Protein AF-A0A355T0L8-F1 (afdb_monomer)

Structure (mmCIF, N/CA/C/O backbone):
data_AF-A0A355T0L8-F1
#
_entry.id   AF-A0A355T0L8-F1
#
loop_
_atom_site.group_PDB
_atom_site.id
_atom_site.type_symbol
_atom_site.label_atom_id
_atom_site.label_alt_id
_atom_site.label_comp_id
_atom_site.label_asym_id
_atom_site.label_entity_id
_atom_site.label_seq_id
_atom_site.pdbx_PDB_ins_code
_atom_site.Cartn_x
_atom_site.Cartn_y
_atom_site.Cartn_z
_atom_site.occupancy
_atom_site.B_iso_or_equiv
_atom_site.auth_seq_id
_atom_site.auth_comp_id
_atom_site.auth_asym_id
_atom_site.auth_atom_id
_atom_site.pdbx_PDB_model_num
ATOM 1 N N . GLY A 1 1 ? -4.142 3.504 3.935 1.00 73.75 1 GLY A N 1
ATOM 2 C CA . GLY A 1 1 ? -5.070 2.540 3.308 1.00 73.75 1 GLY A CA 1
ATOM 3 C C . GLY A 1 1 ? -6.470 3.113 3.296 1.00 73.75 1 GLY A C 1
ATOM 4 O O . GLY A 1 1 ? -6.788 3.894 4.185 1.00 73.75 1 GLY A O 1
ATOM 5 N N . ASN A 1 2 ? -7.277 2.774 2.292 1.00 80.25 2 ASN A N 1
ATOM 6 C CA . ASN A 1 2 ? -8.676 3.196 2.220 1.00 80.25 2 ASN A CA 1
ATOM 7 C C . ASN A 1 2 ? -9.579 2.045 2.686 1.00 80.25 2 ASN A C 1
ATOM 9 O O . ASN A 1 2 ? -9.700 1.039 1.984 1.00 80.25 2 ASN A O 1
ATOM 13 N N . PHE A 1 3 ? -10.173 2.190 3.869 1.00 85.19 3 PHE A N 1
ATOM 14 C CA . PHE A 1 3 ? -11.067 1.200 4.465 1.00 85.19 3 PHE A CA 1
ATOM 15 C C . PHE A 1 3 ? -12.427 1.831 4.741 1.00 85.19 3 PHE A C 1
ATOM 17 O O . PHE A 1 3 ? -12.511 2.994 5.142 1.00 85.19 3 PHE A O 1
ATOM 24 N N . SER A 1 4 ? -13.482 1.053 4.554 1.00 84.69 4 SER A N 1
ATOM 25 C CA . SER A 1 4 ? -14.857 1.439 4.842 1.00 84.69 4 SER A CA 1
ATOM 26 C C . SER A 1 4 ? -15.544 0.348 5.659 1.00 84.69 4 SER A C 1
ATOM 28 O O . SER A 1 4 ? -15.038 -0.763 5.814 1.00 84.69 4 SER A O 1
ATOM 30 N N . THR A 1 5 ? -16.689 0.672 6.247 1.00 85.06 5 THR A N 1
ATOM 31 C CA . THR A 1 5 ? -17.539 -0.318 6.906 1.00 85.06 5 THR A CA 1
ATOM 32 C C . THR A 1 5 ? -18.563 -0.858 5.917 1.00 85.06 5 THR A C 1
ATOM 34 O O . THR A 1 5 ? -19.171 -0.112 5.148 1.00 85.06 5 THR A O 1
ATOM 37 N N . SER A 1 6 ? -18.765 -2.172 5.928 1.00 84.81 6 SER A N 1
ATOM 38 C CA . SER A 1 6 ? -19.839 -2.812 5.175 1.00 84.81 6 SER A CA 1
ATOM 39 C C . SER A 1 6 ? -21.202 -2.550 5.831 1.00 84.81 6 SER A C 1
ATOM 41 O O . SER A 1 6 ? -21.293 -2.098 6.974 1.00 84.81 6 SER A O 1
ATOM 43 N N . ALA A 1 7 ? -22.289 -2.920 5.146 1.00 79.81 7 ALA A N 1
ATOM 44 C CA . ALA A 1 7 ? -23.646 -2.850 5.699 1.00 79.81 7 ALA A CA 1
ATOM 45 C C . ALA A 1 7 ? -23.842 -3.696 6.977 1.00 79.81 7 ALA A C 1
ATOM 47 O O . ALA A 1 7 ? -24.777 -3.452 7.735 1.00 79.81 7 ALA A O 1
ATOM 48 N N . THR A 1 8 ? -22.969 -4.679 7.226 1.00 79.81 8 THR A N 1
ATOM 49 C CA . THR A 1 8 ? -22.974 -5.507 8.444 1.00 79.81 8 THR A CA 1
ATOM 50 C C . THR A 1 8 ? -22.041 -4.973 9.536 1.00 79.81 8 THR A C 1
ATOM 52 O O . THR A 1 8 ? -21.918 -5.598 10.586 1.00 79.81 8 THR A O 1
ATOM 55 N N . GLY A 1 9 ? -21.390 -3.827 9.308 1.00 82.31 9 GLY A N 1
ATOM 56 C CA . GLY A 1 9 ? -20.430 -3.220 10.231 1.00 82.31 9 GLY A CA 1
ATOM 57 C C . GLY A 1 9 ? -19.023 -3.816 10.155 1.00 82.31 9 GLY A C 1
ATOM 58 O O . GLY A 1 9 ? -18.164 -3.432 10.938 1.00 82.31 9 GLY A O 1
ATOM 59 N N . GLN A 1 10 ? -18.743 -4.739 9.232 1.00 86.75 10 GLN A N 1
ATOM 60 C CA . GLN A 1 10 ? -17.397 -5.303 9.081 1.00 86.75 10 GLN A CA 1
ATOM 61 C C . GLN A 1 10 ? -16.463 -4.329 8.367 1.00 86.75 10 GLN A C 1
ATOM 63 O O . GLN A 1 10 ? -16.874 -3.640 7.434 1.00 86.75 10 GLN A O 1
ATOM 68 N N . LEU A 1 11 ? -15.198 -4.298 8.782 1.00 86.31 11 LEU A N 1
ATOM 69 C CA . LEU A 1 11 ? -14.167 -3.522 8.108 1.00 86.31 11 LEU A CA 1
ATOM 70 C C . LEU A 1 11 ? -13.836 -4.169 6.758 1.00 86.31 11 LEU A C 1
ATOM 72 O O . LEU A 1 11 ? -13.384 -5.317 6.697 1.00 86.31 11 LEU A O 1
ATOM 76 N N . VAL A 1 12 ? -14.065 -3.421 5.685 1.00 88.88 12 VAL A N 1
ATOM 77 C CA . VAL A 1 12 ? -13.795 -3.833 4.310 1.00 88.88 12 VAL A CA 1
ATOM 78 C C . VAL A 1 12 ? -12.857 -2.847 3.619 1.00 88.88 12 VAL A C 1
ATOM 80 O O . VAL A 1 12 ? -12.746 -1.679 4.000 1.00 88.88 12 VAL A O 1
ATOM 83 N N . THR A 1 13 ? -12.141 -3.318 2.604 1.00 86.38 13 THR A N 1
ATOM 84 C CA . THR A 1 13 ? -11.411 -2.449 1.676 1.00 86.38 13 THR A CA 1
ATOM 85 C C . THR A 1 13 ? -12.389 -1.704 0.762 1.00 86.38 13 THR A C 1
ATOM 87 O O . THR A 1 13 ? -13.580 -2.018 0.716 1.00 86.38 13 THR A O 1
ATOM 90 N N . ALA A 1 14 ? -11.886 -0.730 -0.001 1.00 82.25 14 ALA A N 1
ATOM 91 C CA . ALA A 1 14 ? -12.673 -0.028 -1.020 1.00 82.25 14 ALA A CA 1
ATOM 92 C C . ALA A 1 14 ? -13.374 -0.979 -2.015 1.00 82.25 14 ALA A C 1
ATOM 94 O O . ALA A 1 14 ? -14.476 -0.680 -2.469 1.00 82.25 14 ALA A O 1
ATOM 95 N N . ASP A 1 15 ? -12.768 -2.137 -2.282 1.00 81.00 15 ASP A N 1
ATOM 96 C CA . ASP A 1 15 ? -13.272 -3.157 -3.211 1.00 81.00 15 ASP A CA 1
ATOM 97 C C . ASP A 1 15 ? -14.208 -4.181 -2.541 1.00 81.00 15 ASP A C 1
ATOM 99 O O . ASP A 1 15 ? -14.698 -5.105 -3.186 1.00 81.00 15 ASP A O 1
ATOM 103 N N . GLY A 1 16 ? -14.479 -4.024 -1.240 1.00 82.31 16 GLY A N 1
ATOM 104 C CA . GLY A 1 16 ? -15.401 -4.875 -0.487 1.00 82.31 16 GLY A CA 1
ATOM 105 C C . GLY A 1 16 ? -14.774 -6.131 0.123 1.00 82.31 16 GLY A C 1
ATOM 106 O O . GLY A 1 16 ? -15.504 -6.962 0.663 1.00 82.31 16 GLY A O 1
ATOM 107 N N . TYR A 1 17 ? -13.446 -6.279 0.088 1.00 84.88 17 TYR A N 1
ATOM 108 C CA . TYR A 1 17 ? -12.767 -7.401 0.739 1.00 84.88 17 TYR A CA 1
ATOM 109 C C . TYR A 1 17 ? -12.706 -7.201 2.251 1.00 84.88 17 TYR A C 1
ATOM 111 O O . TYR A 1 17 ? -12.300 -6.143 2.728 1.00 84.88 17 TYR A O 1
ATOM 119 N N . THR A 1 18 ? -13.077 -8.224 3.019 1.00 87.31 18 THR A N 1
ATOM 120 C CA . THR A 1 18 ? -13.007 -8.184 4.484 1.00 87.31 18 THR A CA 1
ATOM 121 C C . THR A 1 18 ? -11.560 -8.152 4.963 1.00 87.31 18 THR A C 1
ATOM 123 O O . THR A 1 18 ? -10.745 -8.991 4.579 1.00 87.31 18 THR A O 1
ATOM 126 N N . VAL A 1 19 ? -11.255 -7.214 5.858 1.00 86.38 19 VAL A N 1
ATOM 127 C CA . VAL A 1 19 ? -9.942 -7.121 6.501 1.00 86.38 19 VAL A CA 1
ATOM 128 C C . VAL A 1 19 ? -9.820 -8.211 7.566 1.00 86.38 19 VAL A C 1
ATOM 130 O O . VAL A 1 19 ? -10.642 -8.282 8.480 1.00 86.38 19 VAL A O 1
ATOM 133 N N . GLN A 1 20 ? -8.788 -9.050 7.477 1.00 84.94 20 GLN A N 1
ATOM 134 C CA . GLN A 1 20 ? -8.461 -10.028 8.520 1.00 84.94 20 GLN A CA 1
ATOM 135 C C . GLN A 1 20 ? -7.862 -9.315 9.747 1.00 84.94 20 GLN A C 1
ATOM 137 O O . GLN A 1 20 ? -7.100 -8.365 9.569 1.00 84.94 20 GLN A O 1
ATOM 142 N N . PRO A 1 21 ? -8.209 -9.715 10.987 1.00 79.19 21 PRO A N 1
ATOM 143 C CA . PRO A 1 21 ? -8.930 -10.934 11.396 1.00 79.19 21 PRO A CA 1
ATOM 144 C C . PRO A 1 21 ? -10.475 -10.860 11.366 1.00 79.19 21 PRO A C 1
ATOM 146 O O . PRO A 1 21 ? -11.136 -11.780 11.839 1.00 79.19 21 PRO A O 1
ATOM 149 N N . GLY A 1 22 ? -11.075 -9.807 10.804 1.00 80.44 22 GLY A N 1
ATOM 150 C CA . GLY A 1 22 ? -12.533 -9.636 10.736 1.00 80.44 22 GLY A CA 1
ATOM 151 C C . GLY A 1 22 ? -13.065 -8.702 11.821 1.00 80.44 22 GLY A C 1
ATOM 152 O O . GLY A 1 22 ? -13.851 -9.100 12.680 1.00 80.44 22 GLY A O 1
ATOM 153 N N . ILE A 1 23 ? -12.634 -7.441 11.789 1.00 84.31 23 ILE A N 1
ATOM 154 C CA . ILE A 1 23 ? -13.040 -6.427 12.771 1.00 84.31 23 ILE A CA 1
ATOM 155 C C . ILE A 1 23 ? -14.463 -5.953 12.459 1.00 84.31 23 ILE A C 1
ATOM 157 O O . ILE A 1 23 ? -14.749 -5.539 11.336 1.00 84.31 23 ILE A O 1
ATOM 161 N N . THR A 1 24 ? -15.351 -5.997 13.456 1.00 85.94 24 THR A N 1
ATOM 162 C CA . THR A 1 24 ? -16.731 -5.499 13.336 1.00 85.94 24 THR A CA 1
ATOM 163 C C . THR A 1 24 ? -16.896 -4.232 14.165 1.00 85.94 24 THR A C 1
ATOM 165 O O . THR A 1 24 ? -16.734 -4.244 15.383 1.00 85.94 24 THR A O 1
ATOM 168 N N . ILE A 1 25 ? -17.219 -3.133 13.493 1.00 84.31 25 ILE A N 1
ATOM 169 C CA . ILE A 1 25 ? -17.516 -1.835 14.085 1.00 84.31 25 ILE A CA 1
ATOM 170 C C . ILE A 1 25 ? -19.026 -1.779 14.360 1.00 84.31 25 ILE A C 1
ATOM 172 O O . ILE A 1 25 ? -19.826 -1.949 13.435 1.00 84.31 25 ILE A O 1
ATOM 176 N N . PRO A 1 26 ? -19.449 -1.563 15.616 1.00 80.94 26 PRO A N 1
ATOM 177 C CA . PRO A 1 26 ? -20.861 -1.524 15.953 1.00 80.94 26 PRO A CA 1
ATOM 178 C C . PRO A 1 26 ? -21.514 -0.242 15.412 1.00 80.94 26 PRO A C 1
ATOM 180 O O . PRO A 1 26 ? -20.902 0.824 15.375 1.00 80.94 26 PRO A O 1
ATOM 183 N N . SER A 1 27 ? -22.787 -0.322 15.017 1.00 78.94 27 SER A N 1
ATOM 184 C CA . SER A 1 27 ? -23.512 0.790 14.377 1.00 78.94 27 SER A CA 1
ATOM 185 C C . SER A 1 27 ? -23.784 1.990 15.295 1.00 78.94 27 SER A C 1
ATOM 187 O O . SER A 1 27 ? -24.269 3.017 14.831 1.00 78.94 27 SER A O 1
ATOM 189 N N . ASN A 1 28 ? -23.525 1.859 16.597 1.00 82.00 28 ASN A N 1
ATOM 190 C 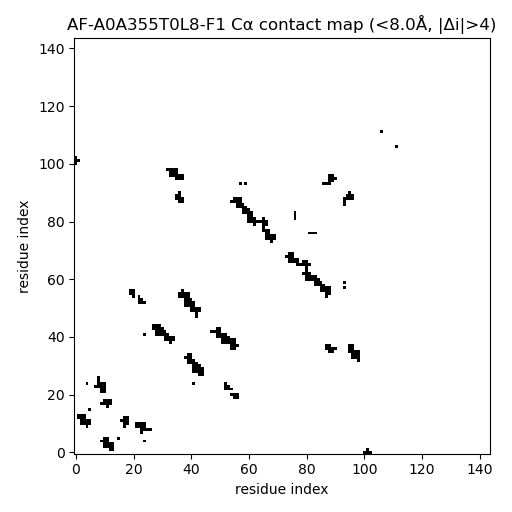CA . ASN A 1 28 ? -23.633 2.926 17.593 1.00 82.00 28 ASN A CA 1
ATOM 191 C C . ASN A 1 28 ? -22.290 3.625 17.885 1.00 82.00 28 ASN A C 1
ATOM 193 O O . ASN A 1 28 ? -22.217 4.432 18.817 1.00 82.00 28 ASN A O 1
ATOM 197 N N . ALA A 1 29 ? -21.237 3.314 17.123 1.00 81.94 29 ALA A N 1
ATOM 198 C CA . ALA A 1 29 ? -19.985 4.056 17.152 1.00 81.94 29 ALA A CA 1
ATOM 199 C C . ALA A 1 29 ? -20.193 5.466 16.571 1.00 81.94 29 ALA A C 1
ATOM 201 O O . ALA A 1 29 ? -20.685 5.621 15.454 1.00 81.94 29 ALA A O 1
ATOM 202 N N . ILE A 1 30 ? -19.820 6.488 17.340 1.00 83.56 30 ILE A N 1
ATOM 203 C CA . ILE A 1 30 ? -19.803 7.893 16.908 1.00 83.56 30 ILE A CA 1
ATOM 204 C C . ILE A 1 30 ? -18.495 8.202 16.184 1.00 83.56 30 ILE A C 1
ATOM 206 O O . ILE A 1 30 ? -18.496 8.917 15.186 1.00 83.56 30 ILE A O 1
ATOM 210 N N . ASP A 1 31 ? -17.390 7.674 16.706 1.00 84.44 31 ASP A N 1
ATOM 211 C CA . ASP A 1 31 ? -16.048 7.918 16.192 1.00 84.44 31 ASP A CA 1
ATOM 212 C C . ASP A 1 31 ? -15.231 6.623 16.184 1.00 84.44 31 ASP A C 1
ATOM 214 O O . ASP A 1 31 ? -15.457 5.737 17.017 1.00 84.44 31 ASP A O 1
ATOM 218 N N . VAL A 1 32 ? -14.299 6.522 15.236 1.00 86.19 32 VAL A N 1
ATOM 219 C CA . VAL A 1 32 ? -13.402 5.374 15.060 1.00 86.19 32 VAL A CA 1
ATOM 220 C C . VAL A 1 32 ? -11.971 5.888 14.987 1.00 86.19 32 VAL A C 1
ATOM 222 O O . VAL A 1 32 ? -11.573 6.546 14.022 1.00 86.19 32 VAL A O 1
ATOM 225 N N . SER A 1 33 ? -11.172 5.544 15.989 1.00 87.94 33 SER A N 1
ATOM 226 C CA . SER A 1 33 ? -9.751 5.868 16.044 1.00 87.94 33 SER A CA 1
ATOM 227 C C . SER A 1 33 ? -8.912 4.601 15.935 1.00 87.94 33 SER A C 1
ATOM 229 O O . SER A 1 33 ? -9.292 3.531 16.409 1.00 87.94 33 SER A O 1
ATOM 231 N N . ILE A 1 34 ? -7.769 4.695 15.260 1.00 88.50 34 ILE A N 1
ATOM 232 C CA . ILE A 1 34 ? -6.838 3.575 15.124 1.00 88.50 34 ILE A CA 1
ATOM 233 C C . ILE A 1 34 ? -5.489 4.026 15.657 1.00 88.50 34 ILE A C 1
ATOM 235 O O . ILE A 1 34 ? -4.917 5.006 15.178 1.00 88.50 34 ILE A O 1
ATOM 239 N N . ASN A 1 35 ? -4.984 3.322 16.667 1.00 89.31 35 ASN A N 1
ATOM 240 C CA . ASN A 1 35 ? -3.707 3.673 17.273 1.00 89.31 35 ASN A CA 1
ATOM 241 C C . ASN A 1 35 ? -2.512 3.150 16.447 1.00 89.31 35 ASN A C 1
ATOM 243 O O . ASN A 1 35 ? -2.654 2.327 15.542 1.00 89.31 35 ASN A O 1
ATOM 247 N N . ALA A 1 36 ? -1.303 3.588 16.809 1.00 86.81 36 ALA A N 1
ATOM 248 C CA . ALA A 1 36 ? -0.071 3.179 16.131 1.00 86.81 36 ALA A CA 1
ATOM 249 C C . ALA A 1 36 ? 0.243 1.675 16.220 1.00 86.81 36 ALA A C 1
ATOM 251 O O . ALA A 1 36 ? 1.038 1.173 15.427 1.00 86.81 36 ALA A O 1
ATOM 252 N N . GLN A 1 37 ? -0.397 0.971 17.157 1.00 86.62 37 GLN A N 1
ATOM 253 C CA . GLN A 1 37 ? -0.289 -0.472 17.380 1.00 86.62 37 GLN A CA 1
ATOM 254 C C . GLN A 1 37 ? -1.384 -1.269 16.642 1.00 86.62 37 GLN A C 1
ATOM 256 O O . GLN A 1 37 ? -1.523 -2.474 16.856 1.00 86.62 37 GLN A O 1
ATOM 261 N N . GLY A 1 38 ? -2.195 -0.604 15.810 1.00 86.12 38 GLY A N 1
ATOM 262 C CA . GLY A 1 38 ? -3.287 -1.214 15.050 1.00 86.12 38 GLY A CA 1
ATOM 263 C C . GLY A 1 38 ? -4.563 -1.488 15.838 1.00 86.12 38 GLY A C 1
ATOM 264 O O . GLY A 1 38 ? -5.471 -2.101 15.286 1.00 86.12 38 GLY A O 1
ATOM 265 N N . LEU A 1 39 ? -4.668 -1.070 17.101 1.00 89.56 39 LEU A N 1
ATOM 266 C CA . LEU A 1 39 ? -5.908 -1.202 17.864 1.00 89.56 39 LEU A CA 1
ATOM 267 C C . LEU A 1 39 ? -6.958 -0.264 17.279 1.00 89.56 39 LEU A C 1
ATOM 269 O O . LEU A 1 39 ? -6.780 0.956 17.278 1.00 89.56 39 LEU A O 1
ATOM 273 N N . VAL A 1 40 ? -8.052 -0.852 16.810 1.00 88.94 40 VAL A N 1
ATOM 274 C CA . VAL A 1 40 ? -9.240 -0.138 16.358 1.00 88.94 40 VAL A CA 1
ATOM 275 C C . VAL A 1 40 ? -10.101 0.120 17.583 1.00 88.94 40 VAL A C 1
ATOM 277 O O . VAL A 1 40 ? -10.594 -0.811 18.228 1.00 88.94 40 VAL A O 1
ATOM 280 N N . GLN A 1 41 ? -10.252 1.391 17.920 1.00 89.75 41 GLN A N 1
ATOM 281 C CA . GLN A 1 41 ? -11.033 1.874 19.043 1.00 89.75 41 GLN A CA 1
ATOM 282 C C . GLN A 1 41 ? -12.243 2.636 18.525 1.00 89.75 41 GLN A C 1
ATOM 284 O O . GLN A 1 41 ? -12.167 3.365 17.538 1.00 89.75 41 GLN A O 1
ATOM 289 N N . VAL A 1 42 ? -13.375 2.452 19.190 1.00 89.69 42 VAL A N 1
ATOM 290 C CA . VAL A 1 42 ? -14.618 3.137 18.852 1.00 89.69 42 VAL A CA 1
ATOM 291 C C . VAL A 1 42 ? -15.150 3.858 20.075 1.00 89.69 42 VAL A C 1
ATOM 293 O O . VAL A 1 42 ? -15.128 3.325 21.187 1.00 89.69 42 VAL A O 1
ATOM 296 N N . THR A 1 43 ? -15.653 5.065 19.866 1.00 87.88 43 THR A N 1
ATOM 297 C CA . THR A 1 43 ? -16.316 5.843 20.913 1.00 87.88 43 THR A CA 1
ATOM 298 C C . THR A 1 43 ? -17.819 5.684 20.738 1.00 87.88 43 THR A C 1
ATOM 300 O O . THR A 1 43 ? -18.371 6.072 19.707 1.00 87.88 43 THR A O 1
ATOM 303 N N . LEU A 1 44 ? -18.491 5.077 21.716 1.00 85.94 44 LEU A N 1
ATOM 304 C CA . LEU A 1 44 ? -19.935 4.843 21.672 1.00 85.94 44 LEU A CA 1
ATOM 305 C C . LEU A 1 44 ? -20.712 6.052 22.203 1.00 85.94 44 LEU A C 1
ATOM 307 O O . LEU A 1 44 ? -20.258 6.777 23.088 1.00 85.94 44 LEU A O 1
ATOM 311 N N . SER A 1 45 ? -21.944 6.227 21.726 1.00 80.50 45 SER A N 1
ATOM 312 C CA . SER A 1 45 ? -22.853 7.240 22.265 1.00 80.50 45 SER A CA 1
ATOM 313 C C . SER A 1 45 ? -23.113 7.043 23.761 1.00 80.50 45 SER A C 1
ATOM 315 O O . SER A 1 45 ? -23.718 6.049 24.160 1.00 80.50 45 SER A O 1
ATOM 317 N N . GLY A 1 46 ? -22.692 8.012 24.579 1.00 78.75 46 GLY A N 1
ATOM 318 C CA . GLY A 1 46 ? -22.883 7.997 26.033 1.00 78.75 46 GLY A CA 1
ATOM 319 C C . GLY A 1 46 ? -21.720 7.406 26.837 1.00 78.75 46 GLY A C 1
ATOM 320 O O . GLY A 1 46 ? -21.808 7.392 28.063 1.00 78.75 46 GLY A O 1
ATOM 321 N N . GLN A 1 47 ? -20.635 6.967 26.187 1.00 76.50 47 GLN A N 1
ATOM 322 C CA . GLN A 1 47 ? -19.373 6.627 26.851 1.00 76.50 47 GLN A CA 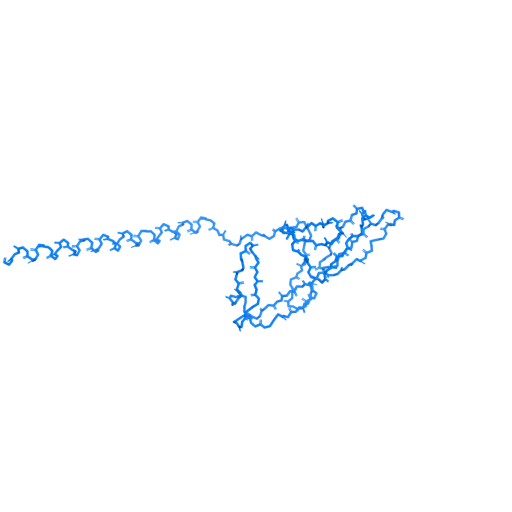1
ATOM 323 C C . GLN A 1 47 ? -18.251 7.540 26.360 1.00 76.50 47 GLN A C 1
ATOM 325 O O . GLN A 1 47 ? -18.076 7.739 25.161 1.00 76.50 47 GLN A O 1
ATOM 330 N N . THR A 1 48 ? -17.498 8.104 27.303 1.00 75.62 48 THR A N 1
ATOM 331 C CA . THR A 1 48 ? -16.347 8.969 27.009 1.00 75.62 48 THR A CA 1
ATOM 332 C C . THR A 1 48 ? -15.081 8.161 26.727 1.00 75.62 48 THR A C 1
ATOM 334 O O . THR A 1 48 ? -14.193 8.649 26.034 1.00 75.62 48 THR A O 1
ATOM 337 N N . ASP A 1 49 ? -15.000 6.938 27.256 1.00 83.06 49 ASP A N 1
ATOM 338 C CA . ASP A 1 49 ? -13.832 6.075 27.113 1.00 83.06 49 ASP A CA 1
ATOM 339 C C . ASP A 1 49 ? -13.921 5.247 25.817 1.00 83.06 49 ASP A C 1
ATOM 341 O O . ASP A 1 49 ? -14.922 4.554 25.605 1.00 83.06 49 ASP A O 1
ATOM 345 N N . PRO A 1 50 ? -12.894 5.286 24.946 1.00 85.38 50 PRO A N 1
ATOM 346 C CA . PRO A 1 50 ? -12.865 4.481 23.731 1.00 85.38 50 PRO A CA 1
ATOM 347 C C . PRO A 1 50 ? -12.820 2.983 24.049 1.00 85.38 50 PRO A C 1
ATOM 349 O O . PRO A 1 50 ? -11.976 2.518 24.820 1.00 85.38 50 PRO A O 1
ATOM 352 N N . GLN A 1 51 ? -13.681 2.200 23.401 1.00 87.12 51 GLN A N 1
ATOM 353 C CA . GLN A 1 51 ? -13.663 0.744 23.503 1.00 87.12 51 GLN A CA 1
ATOM 354 C C . GLN A 1 51 ? -12.863 0.148 22.341 1.00 87.12 51 GLN A C 1
ATOM 356 O O . GLN A 1 51 ? -13.110 0.462 21.181 1.00 87.12 51 GLN A O 1
ATOM 361 N N . THR A 1 52 ? -11.935 -0.766 22.627 1.00 89.00 52 THR A N 1
ATOM 362 C CA . THR A 1 52 ? -11.226 -1.510 21.572 1.00 89.00 52 THR A CA 1
ATOM 363 C C . THR A 1 52 ? -12.144 -2.587 20.987 1.00 89.00 52 THR A C 1
ATOM 365 O O . THR A 1 52 ? -12.669 -3.418 21.728 1.00 89.00 52 THR A O 1
ATOM 368 N N . VAL A 1 53 ? -12.347 -2.570 19.668 1.00 86.88 53 VAL A N 1
ATOM 369 C CA . VAL A 1 53 ? -13.196 -3.537 18.936 1.00 86.88 53 VAL A CA 1
ATOM 370 C C . VAL A 1 53 ? -12.391 -4.599 18.196 1.00 86.88 53 VAL A C 1
ATOM 372 O O . VAL A 1 53 ? -12.931 -5.636 17.821 1.00 86.88 53 VAL A O 1
ATOM 375 N N . GLY A 1 54 ? -11.099 -4.359 17.989 1.00 87.56 54 GLY A N 1
ATOM 376 C CA . GLY A 1 54 ? -10.203 -5.303 17.341 1.00 87.56 54 GLY A CA 1
ATOM 377 C C . GLY A 1 54 ? -8.807 -4.730 17.162 1.00 87.56 54 GLY A C 1
ATOM 378 O O . GLY A 1 54 ? -8.546 -3.570 17.485 1.00 87.56 54 GLY A O 1
ATOM 379 N N . GLN A 1 55 ? -7.916 -5.557 16.631 1.00 88.75 55 GLN A N 1
ATOM 380 C CA . GLN A 1 55 ? -6.552 -5.182 16.294 1.00 88.75 55 GLN A CA 1
ATOM 381 C C . GLN A 1 55 ? -6.263 -5.569 14.847 1.00 88.75 55 GLN A C 1
ATOM 383 O O . GLN A 1 55 ? -6.584 -6.675 14.418 1.00 88.75 55 GLN A O 1
ATOM 388 N N . LEU A 1 56 ? -5.676 -4.637 14.105 1.00 88.38 56 LEU A N 1
ATOM 389 C CA . LEU A 1 56 ? -5.090 -4.889 12.799 1.00 88.38 56 LEU A CA 1
ATOM 390 C C . LEU A 1 56 ? -3.720 -5.533 12.980 1.00 88.38 56 LEU A C 1
ATOM 392 O O . LEU A 1 56 ? -2.923 -5.090 13.807 1.00 88.38 56 LEU A O 1
ATOM 396 N N . GLU A 1 57 ? -3.447 -6.542 12.168 1.00 89.19 57 GLU A N 1
ATOM 397 C CA . GLU A 1 57 ? -2.152 -7.211 12.100 1.00 89.19 57 GLU A CA 1
ATOM 398 C C . GLU A 1 57 ? -1.456 -6.846 10.790 1.00 89.19 57 GLU A C 1
ATOM 400 O O . GLU A 1 57 ? -2.103 -6.592 9.770 1.00 89.19 57 GLU A O 1
ATOM 405 N N . LEU A 1 58 ? -0.127 -6.814 10.816 1.00 90.44 58 LEU A N 1
ATOM 406 C CA . LEU A 1 58 ? 0.694 -6.683 9.619 1.00 90.44 58 LEU A CA 1
ATOM 407 C C . LEU A 1 58 ? 1.303 -8.036 9.291 1.00 90.44 58 LEU A C 1
ATOM 409 O O . LEU A 1 58 ? 1.764 -8.740 10.185 1.00 90.44 58 LEU A O 1
ATOM 413 N N . ALA A 1 59 ? 1.341 -8.371 8.006 1.00 90.06 59 ALA A N 1
ATOM 414 C CA . ALA A 1 59 ? 2.070 -9.521 7.497 1.00 90.06 59 ALA A CA 1
ATOM 415 C C . ALA A 1 59 ? 3.374 -9.042 6.850 1.00 90.06 59 ALA A C 1
ATOM 417 O O . ALA A 1 59 ? 3.356 -8.236 5.920 1.00 90.0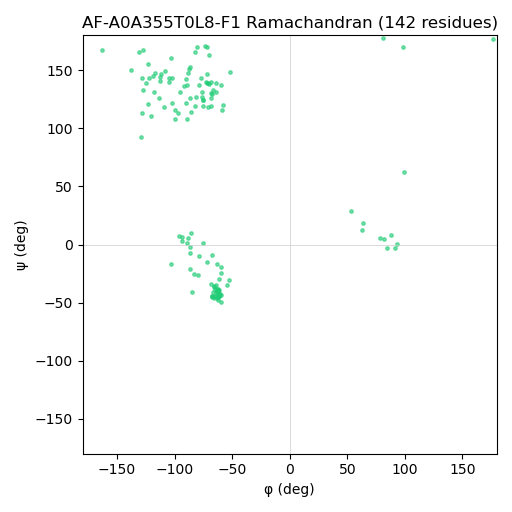6 59 ALA A O 1
ATOM 418 N N . ALA A 1 60 ? 4.502 -9.538 7.347 1.00 89.25 60 ALA A N 1
ATOM 419 C CA . ALA A 1 60 ? 5.809 -9.350 6.737 1.00 89.25 60 ALA A CA 1
ATOM 420 C C . ALA A 1 60 ? 6.218 -10.627 5.997 1.00 89.25 60 ALA A C 1
ATOM 422 O O . ALA A 1 60 ? 5.951 -11.740 6.449 1.00 89.25 60 ALA A O 1
ATOM 423 N N . PHE A 1 61 ? 6.881 -10.454 4.859 1.00 90.06 61 PHE A N 1
ATOM 424 C CA . PHE A 1 61 ? 7.402 -11.546 4.044 1.00 90.06 61 PHE A CA 1
ATOM 425 C C . PHE A 1 61 ? 8.915 -11.424 3.948 1.00 90.06 61 PHE A C 1
ATOM 427 O O . PHE A 1 61 ? 9.451 -10.317 3.870 1.00 90.06 61 PHE A O 1
ATOM 434 N N 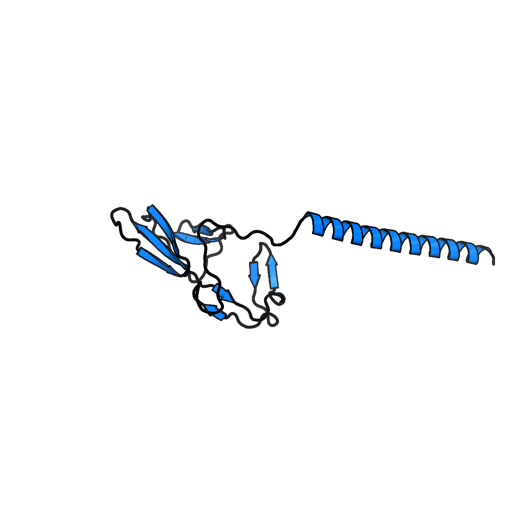. GLN A 1 62 ? 9.608 -12.562 3.912 1.00 89.81 62 GLN A N 1
ATOM 435 C CA . GLN A 1 62 ? 11.064 -12.575 3.783 1.00 89.81 62 GLN A CA 1
ATOM 436 C C . GLN A 1 62 ? 11.517 -12.015 2.428 1.00 89.81 62 GLN A C 1
ATOM 438 O O . GLN A 1 62 ? 12.5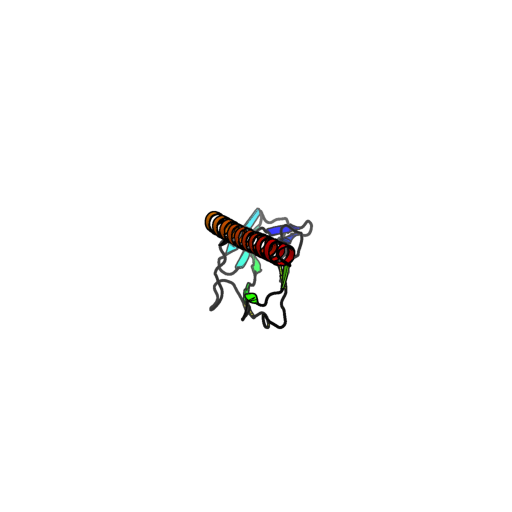36 -11.329 2.356 1.00 89.81 62 GLN A O 1
ATOM 443 N N . ASN A 1 63 ? 10.753 -12.286 1.365 1.00 89.75 63 ASN A N 1
ATOM 444 C CA . ASN A 1 63 ? 11.017 -11.762 0.030 1.00 89.75 63 ASN A CA 1
ATOM 445 C C . ASN A 1 63 ? 9.763 -11.104 -0.580 1.00 89.75 63 ASN A C 1
ATOM 447 O O . ASN A 1 63 ? 8.981 -11.776 -1.255 1.00 89.75 63 ASN A O 1
ATOM 451 N N . PRO A 1 64 ? 9.585 -9.781 -0.415 1.00 86.06 64 PRO A N 1
ATOM 452 C CA . PRO A 1 64 ? 8.455 -9.059 -1.001 1.00 86.06 64 PRO A CA 1
ATOM 453 C C . PRO A 1 64 ? 8.421 -9.103 -2.535 1.00 86.06 64 PRO A C 1
ATOM 455 O O . PRO A 1 64 ? 7.347 -9.081 -3.122 1.00 86.06 64 PRO A O 1
ATOM 458 N N . ALA A 1 65 ? 9.579 -9.202 -3.201 1.00 88.62 65 ALA A N 1
ATOM 459 C CA . ALA A 1 65 ? 9.650 -9.274 -4.665 1.00 88.62 65 ALA A CA 1
ATOM 460 C C . ALA A 1 65 ? 9.157 -10.618 -5.227 1.00 88.62 65 ALA A C 1
ATOM 462 O O . ALA A 1 65 ? 8.923 -10.733 -6.426 1.00 88.62 65 ALA A O 1
ATOM 463 N N . GLY A 1 66 ? 9.027 -11.634 -4.369 1.00 87.38 66 GLY A N 1
ATOM 464 C CA . GLY A 1 66 ? 8.447 -12.923 -4.724 1.00 87.38 66 GLY A CA 1
ATOM 465 C C . GLY A 1 66 ? 6.927 -12.970 -4.588 1.00 87.38 66 GLY A C 1
ATOM 466 O O . GLY A 1 66 ? 6.361 -14.019 -4.858 1.00 87.38 66 GLY A O 1
ATOM 467 N N . LEU A 1 67 ? 6.266 -11.904 -4.132 1.00 90.44 67 LEU A N 1
ATOM 468 C CA . LEU A 1 67 ? 4.809 -11.883 -4.004 1.00 90.44 67 LEU A CA 1
ATOM 469 C C . LEU A 1 67 ? 4.139 -11.857 -5.378 1.00 90.44 67 LEU A C 1
ATOM 471 O O . LEU A 1 67 ? 4.555 -11.102 -6.259 1.00 90.44 67 LEU A O 1
ATOM 475 N N . ASP A 1 68 ? 3.071 -12.635 -5.531 1.00 90.00 68 ASP A N 1
ATOM 476 C CA . ASP A 1 68 ? 2.304 -12.661 -6.773 1.00 90.00 68 ASP A CA 1
ATOM 477 C C . ASP A 1 68 ? 1.311 -11.485 -6.790 1.00 90.00 68 ASP A C 1
ATOM 479 O O . ASP A 1 68 ? 0.450 -11.395 -5.907 1.00 90.00 68 ASP A O 1
ATOM 483 N N . PRO A 1 69 ? 1.402 -10.555 -7.759 1.00 91.44 69 PRO A N 1
ATOM 484 C CA . PRO A 1 69 ? 0.479 -9.432 -7.844 1.00 91.44 69 PRO A CA 1
ATOM 485 C C . PRO A 1 69 ? -0.873 -9.905 -8.391 1.00 91.44 69 PRO A C 1
ATOM 487 O O . PRO A 1 69 ? -0.966 -10.369 -9.528 1.00 91.44 69 PRO A O 1
ATOM 490 N N . LEU A 1 70 ? -1.939 -9.745 -7.605 1.00 86.00 70 LEU A N 1
ATOM 491 C CA . LEU A 1 70 ? -3.311 -10.065 -8.024 1.00 86.00 70 LEU A CA 1
ATOM 492 C C . LEU A 1 70 ? -4.006 -8.897 -8.750 1.00 86.00 70 LEU A C 1
ATOM 494 O O . LEU A 1 70 ? -5.091 -9.080 -9.298 1.00 86.00 70 LEU A O 1
ATOM 498 N N . GLY A 1 71 ? -3.376 -7.719 -8.786 1.00 84.12 71 GLY A N 1
ATOM 499 C CA . GLY A 1 71 ? -3.977 -6.472 -9.274 1.00 84.12 71 GLY A CA 1
ATOM 500 C C . GLY A 1 71 ? -4.492 -5.599 -8.129 1.00 84.12 71 GLY A C 1
ATOM 501 O O . GLY A 1 71 ? -4.480 -6.020 -6.979 1.00 84.12 71 GLY A O 1
ATOM 502 N N . ASP A 1 72 ? -4.868 -4.352 -8.424 1.00 82.12 72 ASP A N 1
ATOM 503 C CA . ASP A 1 72 ? -5.433 -3.395 -7.450 1.00 82.12 72 ASP A CA 1
ATOM 504 C C . ASP A 1 72 ? -4.587 -3.169 -6.177 1.00 82.12 72 ASP A C 1
ATOM 506 O O . ASP A 1 72 ? -5.092 -2.827 -5.111 1.00 82.12 72 ASP A O 1
ATOM 510 N N . ASN A 1 73 ? -3.261 -3.321 -6.293 1.00 83.94 73 ASN A N 1
ATOM 511 C CA . ASN A 1 73 ? -2.296 -3.309 -5.180 1.00 83.94 73 ASN A CA 1
ATOM 512 C C . ASN A 1 73 ? -2.472 -4.456 -4.163 1.00 83.94 73 ASN A C 1
ATOM 514 O O . ASN A 1 73 ? -1.954 -4.375 -3.048 1.00 83.94 73 ASN A O 1
ATOM 518 N N . LEU A 1 74 ? -3.173 -5.526 -4.540 1.00 86.88 74 LEU A N 1
ATOM 519 C CA . LEU A 1 74 ? -3.270 -6.767 -3.782 1.00 86.88 74 LEU A CA 1
ATOM 520 C C . LEU A 1 74 ? -2.154 -7.733 -4.184 1.00 86.88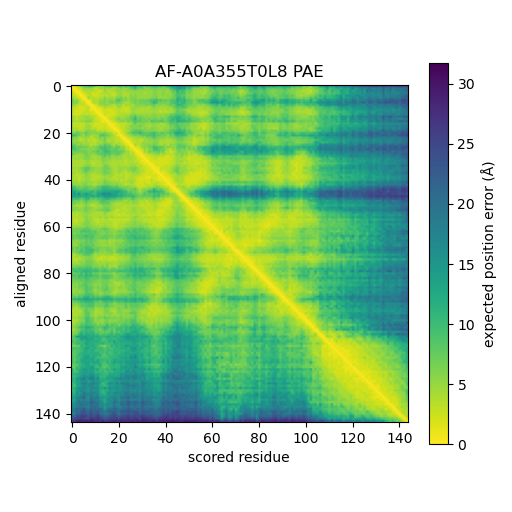 74 LEU A C 1
ATOM 522 O O . LEU A 1 74 ? -1.798 -7.871 -5.358 1.00 86.88 74 LEU A O 1
ATOM 526 N N . PHE A 1 75 ? -1.639 -8.437 -3.182 1.00 90.50 75 PHE A N 1
ATOM 527 C CA . PHE A 1 75 ? -0.561 -9.405 -3.320 1.00 90.50 75 PHE A CA 1
ATOM 528 C C . PHE A 1 75 ? -0.962 -10.727 -2.676 1.00 90.50 75 PHE A C 1
ATOM 530 O O . PHE A 1 75 ? -1.618 -10.740 -1.632 1.00 90.50 75 PHE A O 1
ATOM 537 N N . MET A 1 76 ? -0.548 -11.829 -3.293 1.00 88.81 76 MET A N 1
ATOM 538 C CA . MET A 1 76 ? -0.720 -13.180 -2.777 1.00 88.81 76 MET A CA 1
ATOM 539 C C . MET A 1 76 ? 0.631 -13.781 -2.395 1.00 88.81 76 MET A C 1
ATOM 541 O O . MET A 1 76 ? 1.659 -13.495 -3.015 1.00 88.81 76 MET A O 1
ATOM 545 N N . GLU A 1 77 ? 0.623 -14.619 -1.359 1.00 90.25 77 GLU A N 1
ATOM 546 C CA . GLU A 1 77 ? 1.793 -15.410 -0.997 1.00 90.25 77 GLU A CA 1
ATOM 547 C C . GLU A 1 77 ? 2.141 -16.402 -2.113 1.00 90.25 77 GLU A C 1
ATOM 549 O O . GLU A 1 77 ? 1.265 -17.041 -2.698 1.00 90.25 77 GLU A O 1
ATOM 554 N N . SER A 1 78 ? 3.432 -16.544 -2.390 1.00 89.62 78 SER A N 1
ATOM 555 C CA . SER A 1 78 ? 3.955 -17.518 -3.341 1.00 89.62 78 SER A CA 1
ATOM 556 C C . SER A 1 78 ? 5.057 -18.351 -2.684 1.00 89.62 78 SER A C 1
ATOM 558 O O . SER A 1 78 ? 5.613 -18.004 -1.637 1.00 89.62 78 SER A O 1
ATOM 560 N N . ALA A 1 79 ? 5.458 -19.442 -3.337 1.00 87.75 79 ALA A N 1
ATOM 561 C CA . ALA A 1 79 ? 6.612 -20.219 -2.886 1.00 87.75 79 ALA A CA 1
ATOM 562 C C . ALA A 1 79 ? 7.917 -19.390 -2.860 1.00 87.75 79 ALA A C 1
ATOM 564 O O . ALA A 1 79 ? 8.834 -19.718 -2.109 1.00 87.75 79 ALA A O 1
ATOM 565 N N . ALA A 1 80 ? 8.005 -18.318 -3.657 1.00 88.81 80 A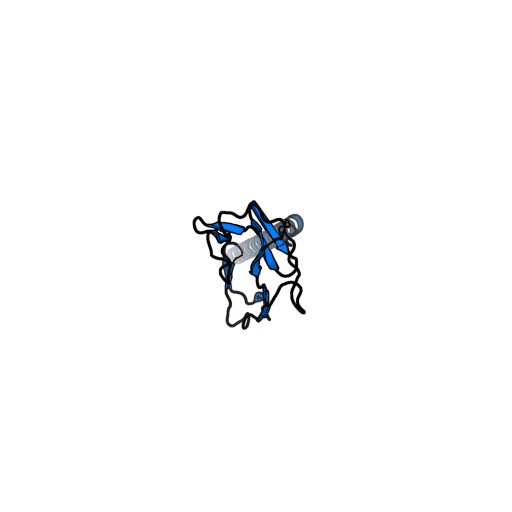LA A N 1
ATOM 566 C CA . ALA A 1 80 ? 9.170 -17.440 -3.733 1.00 88.81 80 ALA A CA 1
ATOM 567 C C . ALA A 1 80 ? 9.159 -16.307 -2.688 1.00 88.81 80 ALA A C 1
ATOM 569 O O . ALA A 1 80 ? 10.228 -15.762 -2.395 1.00 88.81 80 ALA A O 1
ATOM 570 N N . SER A 1 81 ? 7.994 -15.945 -2.128 1.00 87.38 81 SER A N 1
ATOM 571 C CA . SER A 1 81 ? 7.889 -14.933 -1.062 1.00 87.38 81 SER A CA 1
ATOM 572 C C . SER A 1 81 ? 8.246 -15.478 0.323 1.00 87.38 81 SER A C 1
ATOM 574 O O . SER A 1 81 ? 8.686 -14.721 1.195 1.00 87.38 81 SER A O 1
ATOM 576 N N . GLY A 1 82 ? 8.071 -16.790 0.511 1.00 89.44 82 GLY A N 1
ATOM 577 C CA . GLY A 1 82 ? 8.133 -17.450 1.814 1.00 89.44 82 GLY A CA 1
ATOM 578 C C . GLY A 1 82 ? 6.828 -17.300 2.599 1.00 89.44 82 GLY A C 1
ATOM 579 O O . GLY A 1 82 ? 5.883 -16.657 2.142 1.00 89.44 82 GLY A O 1
ATOM 580 N N . THR A 1 83 ? 6.781 -17.910 3.785 1.00 89.19 83 THR A N 1
ATOM 581 C CA . THR A 1 83 ? 5.612 -17.859 4.675 1.00 89.19 83 THR A CA 1
ATOM 582 C C . THR A 1 83 ? 5.458 -16.477 5.316 1.00 89.19 83 THR A C 1
ATOM 584 O O . THR A 1 83 ? 6.467 -15.924 5.770 1.00 89.19 83 THR A O 1
ATOM 587 N N . PRO A 1 84 ? 4.231 -15.940 5.427 1.00 88.69 84 PRO A N 1
ATOM 588 C CA . PRO A 1 84 ? 3.986 -14.679 6.109 1.00 88.69 84 PRO A CA 1
ATOM 589 C C . PRO A 1 84 ? 4.267 -14.810 7.605 1.00 88.69 84 PRO A C 1
ATOM 591 O O . PRO A 1 84 ? 3.792 -15.732 8.270 1.00 88.69 84 PRO A O 1
ATOM 594 N N . THR A 1 85 ? 4.998 -13.848 8.155 1.00 89.19 85 THR A N 1
ATOM 595 C CA . THR A 1 85 ? 5.058 -13.619 9.599 1.00 89.19 85 THR A CA 1
ATOM 596 C C . THR A 1 85 ? 4.074 -12.513 9.941 1.00 89.19 85 THR A C 1
ATOM 598 O O . THR A 1 85 ? 4.275 -11.375 9.513 1.00 89.19 85 THR A O 1
ATOM 601 N N . THR A 1 86 ? 3.012 -12.828 10.683 1.00 89.38 86 THR A N 1
ATOM 602 C CA . THR A 1 86 ? 2.076 -11.817 11.181 1.00 89.38 86 THR A CA 1
ATOM 603 C C . THR A 1 86 ? 2.516 -11.270 12.533 1.00 89.38 86 THR A C 1
ATOM 605 O O . THR A 1 86 ? 3.142 -11.967 13.335 1.00 89.38 86 THR A O 1
ATOM 608 N N . GLY A 1 87 ? 2.216 -10.000 12.786 1.00 88.50 87 GLY A N 1
ATOM 609 C CA . GLY A 1 87 ? 2.527 -9.345 14.047 1.00 88.50 87 GLY A CA 1
ATOM 610 C C . GLY A 1 87 ? 1.743 -8.057 14.241 1.00 88.50 87 GLY A C 1
ATOM 611 O O . GLY A 1 87 ? 1.119 -7.526 13.319 1.00 88.50 87 GLY A O 1
ATOM 612 N N . SER A 1 88 ? 1.767 -7.543 15.468 1.00 88.25 88 SER A N 1
ATOM 613 C CA . SER A 1 88 ? 1.159 -6.252 15.771 1.00 88.25 88 SER A CA 1
ATOM 614 C C . SER A 1 88 ? 1.976 -5.112 15.147 1.00 88.25 88 SER A C 1
ATOM 616 O O . SER A 1 88 ? 3.209 -5.127 15.235 1.00 88.25 88 SER A O 1
ATOM 618 N N . PRO A 1 89 ? 1.323 -4.083 14.579 1.00 87.56 89 PRO A N 1
ATOM 619 C CA . PRO A 1 89 ? 1.994 -2.839 14.225 1.00 87.56 89 PRO A CA 1
ATOM 620 C C . PRO A 1 89 ? 2.790 -2.265 15.405 1.00 87.56 89 PRO A C 1
ATOM 622 O O . PRO A 1 89 ? 2.405 -2.426 16.566 1.00 87.56 89 PRO A O 1
ATOM 625 N N . ALA A 1 90 ? 3.892 -1.580 15.104 1.00 86.38 90 ALA A N 1
ATOM 626 C CA . ALA A 1 90 ? 4.850 -1.025 16.067 1.00 86.38 90 ALA A CA 1
ATOM 627 C C . ALA A 1 90 ? 5.584 -2.056 16.959 1.00 86.38 90 ALA A C 1
ATOM 629 O O . ALA A 1 90 ? 6.231 -1.665 17.932 1.00 86.38 90 ALA A O 1
ATOM 630 N N . SER A 1 91 ? 5.501 -3.352 16.637 1.00 86.62 91 SER A N 1
ATOM 631 C CA . SER A 1 91 ? 6.352 -4.403 17.210 1.00 86.62 91 SER A CA 1
ATOM 632 C C . SER A 1 91 ? 7.716 -4.476 16.505 1.00 86.62 91 SER A C 1
ATOM 634 O O . SER A 1 91 ? 7.891 -3.925 15.417 1.00 86.62 91 SER A O 1
ATOM 636 N N . ASP A 1 92 ? 8.686 -5.170 17.104 1.00 82.62 92 ASP A N 1
ATOM 637 C CA . ASP A 1 92 ? 10.023 -5.347 16.530 1.00 82.62 92 ASP A CA 1
ATOM 638 C C . ASP A 1 92 ? 9.944 -6.015 15.148 1.00 82.62 92 ASP A C 1
ATOM 640 O O . ASP A 1 92 ? 9.448 -7.130 14.997 1.00 82.62 92 ASP A O 1
ATOM 644 N N . GLY A 1 93 ? 10.444 -5.315 14.126 1.00 81.19 93 GLY A N 1
ATOM 645 C CA . GLY A 1 93 ? 10.399 -5.762 12.730 1.00 81.19 93 GLY A CA 1
ATOM 646 C C . GLY A 1 93 ? 9.168 -5.304 11.940 1.00 81.19 93 GLY A C 1
ATOM 647 O O . GLY A 1 93 ? 9.123 -5.532 10.732 1.00 81.19 93 GLY A O 1
ATOM 648 N N . PHE A 1 94 ? 8.215 -4.609 12.571 1.00 87.38 94 PHE A N 1
ATOM 649 C CA . PHE A 1 94 ? 7.020 -4.066 11.923 1.00 87.38 94 PHE A CA 1
ATOM 650 C C . PHE A 1 94 ? 6.970 -2.534 11.982 1.00 87.38 94 PHE A C 1
ATOM 652 O O . PHE A 1 94 ? 7.426 -1.901 12.933 1.00 87.38 94 PHE A O 1
ATOM 659 N N . GLY A 1 95 ? 6.386 -1.923 10.950 1.00 86.44 95 GLY A N 1
ATOM 660 C CA . GLY A 1 95 ? 6.108 -0.486 10.931 1.00 86.44 95 GLY A CA 1
ATOM 661 C C . GLY A 1 95 ? 4.990 -0.095 11.902 1.00 86.44 95 GLY A C 1
ATOM 662 O O . GLY A 1 95 ? 4.214 -0.937 12.356 1.00 86.44 95 GLY A O 1
ATOM 663 N N . SER A 1 96 ? 4.890 1.195 12.219 1.00 87.94 96 SER A N 1
ATOM 664 C CA . SER A 1 96 ? 3.754 1.755 12.956 1.00 87.94 96 SER A CA 1
ATOM 665 C C . SER A 1 96 ? 2.630 2.160 12.005 1.00 87.94 96 SER A C 1
ATOM 667 O O . SER A 1 96 ? 2.867 2.531 10.855 1.00 87.94 96 SER A O 1
ATOM 669 N N . LEU A 1 97 ? 1.391 2.111 12.494 1.00 87.81 97 LEU A N 1
ATOM 670 C CA . LEU A 1 97 ? 0.242 2.583 11.730 1.00 87.81 97 LEU A CA 1
ATOM 671 C C . LEU A 1 97 ? 0.002 4.079 11.984 1.00 87.81 97 LEU A C 1
ATOM 673 O O . LEU A 1 97 ? 0.054 4.544 13.121 1.00 87.81 97 LEU A O 1
ATOM 677 N N . LEU A 1 98 ? -0.294 4.841 10.933 1.00 86.62 98 LEU A N 1
ATOM 678 C CA . LEU A 1 98 ? -0.648 6.257 11.036 1.00 86.62 98 LEU A CA 1
ATOM 679 C C . LEU A 1 98 ? -2.051 6.478 10.468 1.00 86.62 98 LEU A C 1
ATOM 681 O O . LEU A 1 98 ? -2.270 6.379 9.260 1.00 86.62 98 LEU A O 1
ATOM 685 N N . GLN A 1 99 ? -3.011 6.786 11.342 1.00 85.75 99 GLN A N 1
ATOM 686 C CA . GLN A 1 99 ? -4.368 7.126 10.921 1.00 85.75 99 GLN A CA 1
ATOM 687 C C . GLN A 1 99 ? -4.383 8.478 10.189 1.00 85.75 99 GLN A C 1
ATOM 689 O O . GLN A 1 99 ? -3.701 9.421 10.585 1.00 85.75 99 GLN A O 1
ATOM 694 N N . GLY A 1 100 ? -5.174 8.575 9.117 1.00 82.94 100 GLY A N 1
ATOM 695 C CA . GLY A 1 100 ? -5.337 9.805 8.331 1.00 82.94 100 GLY A CA 1
ATOM 696 C C . GLY A 1 100 ? -4.271 10.030 7.255 1.00 82.94 100 GLY A C 1
ATOM 697 O O . GLY A 1 100 ? -4.387 10.979 6.483 1.00 82.94 100 GLY A O 1
ATOM 698 N N . TYR A 1 101 ? -3.274 9.148 7.156 1.00 85.12 101 TYR A N 1
ATOM 699 C CA . TYR A 1 101 ? -2.266 9.179 6.100 1.00 85.12 101 TYR A CA 1
ATOM 700 C C . TYR A 1 101 ? -2.526 8.087 5.057 1.00 85.12 101 TYR A C 1
ATOM 702 O O . TYR A 1 101 ? -2.953 6.971 5.370 1.00 85.12 101 TYR A O 1
ATOM 710 N N . LEU A 1 102 ? -2.257 8.417 3.794 1.00 83.81 102 LEU A N 1
ATOM 711 C CA . LEU A 1 102 ? -2.298 7.478 2.681 1.00 83.81 102 LEU A CA 1
ATOM 712 C C . LEU A 1 102 ? -0.881 7.291 2.143 1.00 83.81 102 LEU A C 1
ATOM 714 O O . LEU A 1 102 ? -0.205 8.266 1.819 1.00 83.81 102 LEU A O 1
ATOM 718 N N . GLU A 1 103 ? -0.437 6.041 2.058 1.00 84.44 103 GLU A N 1
ATOM 719 C CA . GLU A 1 103 ? 0.825 5.707 1.407 1.00 84.44 103 GLU A CA 1
ATOM 720 C C . GLU A 1 103 ? 0.706 5.984 -0.092 1.00 84.44 103 GLU A C 1
ATOM 722 O O . GLU A 1 103 ? -0.259 5.582 -0.742 1.00 84.44 103 GLU A O 1
ATOM 727 N N . THR A 1 104 ? 1.676 6.722 -0.625 1.00 83.00 104 THR A N 1
ATOM 728 C CA . THR A 1 104 ? 1.740 7.082 -2.043 1.00 83.00 104 THR A CA 1
ATOM 729 C C . THR A 1 104 ? 2.777 6.223 -2.749 1.00 83.00 104 THR A C 1
ATOM 731 O O . THR A 1 104 ? 3.657 5.636 -2.117 1.00 83.00 104 THR A O 1
ATOM 734 N N . SER A 1 105 ? 2.677 6.133 -4.073 1.00 83.12 105 SER A N 1
ATOM 735 C CA . SER A 1 105 ? 3.673 5.427 -4.871 1.00 83.12 105 SER A CA 1
ATOM 736 C C . SER A 1 105 ? 5.053 6.059 -4.686 1.00 83.12 105 SER A C 1
ATOM 738 O O . SER A 1 105 ? 5.210 7.276 -4.736 1.00 83.12 105 SER A O 1
ATOM 740 N N . ASN A 1 106 ? 6.074 5.219 -4.553 1.00 82.94 106 ASN A N 1
ATOM 741 C CA . ASN A 1 106 ? 7.476 5.641 -4.541 1.00 82.94 106 ASN A CA 1
ATOM 742 C C . ASN A 1 106 ? 8.014 6.006 -5.943 1.00 82.94 106 ASN A C 1
ATOM 744 O O . ASN A 1 106 ? 9.190 6.337 -6.086 1.00 82.94 106 ASN A O 1
ATOM 748 N N . VAL A 1 107 ? 7.174 5.933 -6.982 1.00 83.31 107 VAL A N 1
ATOM 749 C CA . VAL A 1 107 ? 7.557 6.167 -8.378 1.00 83.31 107 VAL A CA 1
ATOM 750 C C . VAL A 1 107 ? 7.588 7.661 -8.683 1.00 83.31 107 VAL A C 1
ATOM 752 O O . VAL A 1 107 ? 6.602 8.377 -8.514 1.00 83.31 107 VAL A O 1
ATOM 755 N N . ASN A 1 108 ? 8.717 8.129 -9.215 1.00 87.31 108 ASN A N 1
ATOM 756 C CA . ASN A 1 108 ? 8.840 9.481 -9.743 1.00 87.31 108 ASN A CA 1
ATOM 757 C C . ASN A 1 108 ? 8.447 9.503 -11.227 1.00 87.31 108 ASN A C 1
ATOM 759 O O . ASN A 1 108 ? 9.208 9.050 -12.084 1.00 87.31 108 ASN A O 1
ATOM 763 N N . ALA A 1 109 ? 7.284 10.085 -11.529 1.00 84.94 109 ALA A N 1
ATOM 764 C CA . ALA A 1 109 ? 6.739 10.154 -12.885 1.00 84.94 109 ALA A CA 1
ATOM 765 C C . ALA A 1 109 ? 7.702 10.787 -13.907 1.00 84.94 109 ALA A C 1
ATOM 767 O O . ALA A 1 109 ? 7.752 10.350 -15.053 1.00 84.94 109 ALA A O 1
ATOM 768 N N . VAL A 1 110 ? 8.502 11.782 -13.505 1.00 88.12 110 VAL A N 1
ATOM 769 C CA . VAL A 1 110 ? 9.457 12.439 -14.413 1.00 88.12 110 VAL A CA 1
ATOM 770 C C . VAL A 1 110 ? 10.572 11.473 -14.804 1.00 88.12 110 VAL A C 1
ATOM 772 O O . VAL A 1 110 ? 10.891 11.349 -15.985 1.00 88.12 110 VAL A O 1
ATOM 775 N N . SER A 1 111 ? 11.125 10.752 -13.825 1.00 87.50 111 SER A N 1
ATOM 776 C CA . SER A 1 111 ? 12.164 9.747 -14.074 1.00 87.50 111 SER A CA 1
ATOM 777 C C . SER A 1 111 ? 11.637 8.618 -14.958 1.00 87.50 111 SER A C 1
ATOM 779 O O . SER A 1 111 ? 12.318 8.194 -15.893 1.00 87.50 111 SER A O 1
ATOM 781 N N . GLU A 1 112 ? 10.410 8.165 -14.710 1.00 89.06 112 GLU A N 1
ATOM 782 C CA . GLU A 1 112 ? 9.821 7.061 -15.465 1.00 89.06 112 GLU A CA 1
ATOM 783 C C . GLU A 1 112 ? 9.574 7.438 -16.931 1.00 89.06 112 GLU A C 1
ATOM 785 O O . GLU A 1 112 ? 9.925 6.688 -17.841 1.00 89.06 112 GLU A O 1
ATOM 790 N N . ILE A 1 113 ? 9.095 8.659 -17.190 1.00 89.44 113 ILE A N 1
ATOM 791 C CA . ILE A 1 113 ? 8.948 9.175 -18.558 1.00 89.44 113 ILE A CA 1
ATOM 792 C C . ILE A 1 113 ? 10.310 9.260 -19.260 1.00 89.44 113 ILE A C 1
ATOM 794 O O . ILE A 1 113 ? 10.419 8.890 -20.430 1.00 89.44 113 ILE A O 1
ATOM 798 N N . THR A 1 114 ? 11.371 9.702 -18.575 1.00 90.19 114 THR A N 1
ATOM 799 C CA . THR A 1 114 ? 12.711 9.743 -19.188 1.00 90.19 114 THR A CA 1
ATOM 800 C C . THR A 1 114 ? 13.257 8.353 -19.515 1.00 90.19 114 THR A C 1
ATOM 802 O O . THR A 1 114 ? 13.882 8.178 -20.568 1.00 90.19 114 THR A O 1
ATOM 805 N N . ASN A 1 115 ? 12.971 7.354 -18.676 1.00 89.62 115 ASN A N 1
ATOM 806 C CA . ASN A 1 115 ? 13.324 5.961 -18.940 1.00 89.62 115 ASN A CA 1
ATOM 807 C C . ASN A 1 115 ? 12.569 5.428 -20.164 1.00 89.62 115 ASN A C 1
ATOM 809 O O . ASN A 1 115 ? 13.194 4.852 -21.056 1.00 89.62 115 ASN A O 1
ATOM 813 N N . LEU A 1 116 ? 11.266 5.708 -20.272 1.00 92.25 116 LEU A N 1
ATOM 814 C CA . LEU A 1 116 ? 10.460 5.335 -21.439 1.00 92.25 116 LEU A CA 1
ATOM 815 C C . LEU A 1 116 ? 10.952 6.002 -22.729 1.00 92.25 116 LEU A C 1
ATOM 817 O O . LEU A 1 116 ? 11.097 5.328 -23.747 1.00 92.25 116 LEU A O 1
ATOM 821 N N . ILE A 1 117 ? 11.289 7.295 -22.694 1.00 90.06 117 ILE A N 1
ATOM 822 C CA . ILE A 1 117 ? 11.856 8.002 -23.857 1.00 90.06 117 ILE A CA 1
ATOM 823 C C . ILE A 1 117 ? 13.195 7.379 -24.265 1.00 90.06 117 ILE A C 1
ATOM 825 O O . ILE A 1 117 ? 13.481 7.235 -25.455 1.00 90.06 117 ILE A O 1
ATOM 829 N N . THR A 1 118 ? 14.027 6.999 -23.295 1.00 90.38 118 THR A N 1
ATOM 830 C CA . THR A 1 118 ? 15.326 6.372 -23.568 1.00 90.38 118 THR A CA 1
ATOM 831 C C . THR A 1 118 ? 15.149 4.986 -24.187 1.00 90.38 118 THR A C 1
ATOM 833 O O . THR A 1 118 ? 15.794 4.686 -25.192 1.00 90.38 118 THR A O 1
ATOM 836 N N . ALA A 1 119 ? 14.229 4.176 -23.657 1.00 90.75 119 ALA A N 1
ATOM 837 C CA . ALA A 1 119 ? 13.874 2.874 -24.218 1.00 90.75 119 ALA A CA 1
ATOM 838 C C . ALA A 1 119 ? 13.315 3.001 -25.647 1.00 90.75 119 ALA A C 1
ATOM 840 O O . ALA A 1 119 ? 13.733 2.264 -26.541 1.00 90.75 119 ALA A O 1
ATOM 841 N N . GLN A 1 120 ? 12.447 3.986 -25.896 1.00 90.81 120 GLN A N 1
ATOM 842 C CA . GLN A 1 120 ? 11.923 4.269 -27.232 1.00 90.81 120 GLN A CA 1
ATOM 843 C C . GLN A 1 120 ? 13.036 4.685 -28.202 1.00 90.81 120 GLN A C 1
ATOM 845 O O . GLN A 1 120 ? 13.113 4.156 -29.308 1.00 90.81 120 GLN A O 1
ATOM 850 N N . ARG A 1 121 ? 13.942 5.583 -27.796 1.00 90.06 121 ARG A N 1
ATOM 851 C CA . ARG A 1 121 ? 15.084 5.990 -28.633 1.00 90.06 121 ARG A CA 1
ATOM 852 C C . ARG A 1 121 ? 16.020 4.828 -28.942 1.00 90.06 121 ARG A C 1
ATOM 854 O O . ARG A 1 121 ? 16.514 4.743 -30.063 1.00 90.06 121 ARG A O 1
ATOM 861 N N . ALA A 1 122 ? 16.260 3.941 -27.977 1.00 89.69 122 ALA A N 1
ATOM 862 C CA . ALA A 1 122 ? 17.036 2.727 -28.203 1.00 89.69 122 ALA A CA 1
ATOM 863 C C . ALA A 1 122 ? 16.348 1.820 -29.236 1.00 89.69 122 ALA A C 1
ATOM 865 O O . ALA A 1 122 ? 17.001 1.343 -30.163 1.00 89.69 122 ALA A O 1
ATOM 866 N N . TYR A 1 123 ? 15.026 1.650 -29.142 1.00 91.81 123 TYR A N 1
ATOM 867 C CA . TYR A 1 123 ? 14.247 0.905 -30.132 1.00 91.81 123 TYR A CA 1
ATOM 868 C C . TYR A 1 123 ? 14.300 1.548 -31.528 1.00 91.81 123 TYR A C 1
ATOM 870 O O . TYR A 1 123 ? 14.589 0.866 -32.508 1.00 91.81 123 TYR A O 1
ATOM 878 N N . GLU A 1 124 ? 14.096 2.864 -31.632 1.00 92.19 124 GLU A N 1
ATOM 879 C CA . GLU A 1 124 ? 14.174 3.603 -32.900 1.00 92.19 124 GLU A CA 1
ATOM 880 C C . GLU A 1 124 ? 15.571 3.537 -33.530 1.00 92.19 124 GLU A C 1
ATOM 882 O O . GLU A 1 124 ? 15.704 3.420 -34.750 1.00 92.19 124 GLU A O 1
ATOM 887 N N . MET A 1 125 ? 16.621 3.603 -32.709 1.00 91.12 125 MET A N 1
ATOM 888 C CA . MET A 1 125 ? 18.002 3.455 -33.159 1.00 91.12 125 MET A CA 1
ATOM 889 C C . MET A 1 125 ? 18.261 2.041 -33.687 1.00 91.12 125 MET A C 1
ATOM 891 O O . MET A 1 125 ? 18.816 1.899 -34.777 1.00 91.12 125 MET A O 1
ATOM 895 N N . ASN A 1 126 ? 17.810 1.012 -32.962 1.00 90.00 126 ASN A N 1
ATOM 896 C CA . ASN A 1 126 ? 17.925 -0.383 -33.390 1.00 90.00 126 ASN A CA 1
ATOM 897 C C . ASN A 1 126 ? 17.165 -0.626 -34.702 1.00 90.00 126 ASN A C 1
ATOM 899 O O . ASN A 1 126 ? 17.705 -1.245 -35.614 1.00 90.00 126 ASN A O 1
ATOM 903 N N . ALA A 1 127 ? 15.958 -0.073 -34.846 1.00 91.81 127 ALA A N 1
ATOM 904 C CA . ALA A 1 127 ? 15.186 -0.163 -36.083 1.00 91.81 127 ALA A CA 1
ATOM 905 C C . ALA A 1 127 ? 15.910 0.508 -37.264 1.00 91.81 127 ALA A C 1
ATOM 907 O O . ALA A 1 127 ? 16.033 -0.093 -38.329 1.00 91.81 127 ALA A O 1
ATOM 908 N N . LYS A 1 128 ? 16.461 1.716 -37.072 1.00 89.62 128 LYS A N 1
ATOM 909 C CA . LYS A 1 128 ? 17.245 2.410 -38.112 1.00 89.62 128 LYS A CA 1
ATOM 910 C C . LYS A 1 128 ? 18.515 1.653 -38.496 1.00 89.62 128 LYS A C 1
ATOM 912 O O . LYS A 1 128 ? 18.856 1.623 -39.675 1.00 89.62 128 LYS A O 1
ATOM 917 N N . MET A 1 129 ? 19.204 1.038 -37.532 1.00 89.50 129 MET A N 1
ATOM 918 C CA . MET A 1 129 ? 20.369 0.190 -37.804 1.00 89.50 129 MET A CA 1
ATOM 919 C C . MET A 1 129 ? 19.986 -1.007 -38.683 1.00 89.50 129 MET A C 1
ATOM 921 O O . MET A 1 129 ? 20.694 -1.299 -39.647 1.00 89.50 129 MET A O 1
ATOM 925 N N . ILE A 1 130 ? 18.867 -1.675 -38.383 1.00 88.94 130 ILE A N 1
ATOM 926 C CA . ILE A 1 130 ? 18.357 -2.790 -39.194 1.00 88.94 130 ILE A CA 1
ATOM 927 C C . ILE A 1 130 ? 18.066 -2.309 -40.618 1.00 88.94 130 ILE A C 1
ATOM 929 O O . ILE A 1 130 ? 18.596 -2.881 -41.563 1.00 88.94 130 ILE A O 1
ATOM 933 N N . THR A 1 131 ? 17.336 -1.202 -40.782 1.00 89.75 131 THR A N 1
ATOM 934 C CA . THR A 1 131 ? 17.030 -0.650 -42.113 1.00 89.75 131 THR A CA 1
ATOM 935 C C . THR A 1 131 ? 18.287 -0.284 -42.905 1.00 89.75 131 THR A C 1
ATOM 937 O O . THR A 1 131 ? 18.382 -0.611 -44.083 1.00 89.75 131 THR A O 1
ATOM 940 N N . ALA A 1 132 ? 19.277 0.348 -42.269 1.00 87.88 132 ALA A N 1
ATOM 941 C CA . ALA A 1 132 ? 20.545 0.674 -42.923 1.00 87.88 132 ALA A CA 1
ATOM 942 C C . ALA A 1 132 ? 21.325 -0.588 -43.333 1.00 87.88 132 ALA A C 1
ATOM 944 O O . ALA A 1 132 ? 21.982 -0.612 -44.375 1.00 87.88 132 ALA A O 1
ATOM 945 N N . THR A 1 133 ? 21.238 -1.652 -42.529 1.00 89.00 133 THR A N 1
ATOM 946 C CA . THR A 1 133 ? 21.838 -2.952 -42.849 1.00 89.00 133 THR A CA 1
ATOM 947 C C . THR A 1 133 ? 21.128 -3.604 -44.038 1.00 89.00 133 THR A C 1
ATOM 949 O O . THR A 1 133 ? 21.799 -4.065 -44.960 1.00 89.00 133 THR A O 1
ATOM 952 N N . ASP A 1 134 ? 19.794 -3.582 -44.066 1.00 87.06 134 ASP A N 1
ATOM 953 C CA . ASP A 1 134 ? 18.985 -4.100 -45.178 1.00 87.06 134 ASP A CA 1
ATOM 954 C C . ASP A 1 134 ? 19.260 -3.345 -46.487 1.00 87.06 134 ASP A C 1
ATOM 956 O O . ASP A 1 134 ? 19.374 -3.951 -47.555 1.00 87.06 134 ASP A O 1
ATOM 960 N N . GLU A 1 135 ? 19.434 -2.024 -46.417 1.00 86.31 135 GLU A N 1
ATOM 961 C CA . GLU A 1 135 ? 19.787 -1.197 -47.572 1.00 86.31 135 GLU A CA 1
ATOM 962 C C . GLU A 1 135 ? 21.182 -1.554 -48.117 1.00 86.31 135 GLU A C 1
ATOM 964 O O . GLU A 1 135 ? 21.347 -1.760 -49.322 1.00 86.31 135 GLU A O 1
ATOM 969 N N . MET A 1 136 ? 22.175 -1.737 -47.239 1.00 82.75 136 MET A N 1
ATOM 970 C CA . MET A 1 136 ? 23.516 -2.201 -47.628 1.00 82.75 136 MET A CA 1
ATOM 971 C C . MET A 1 136 ? 23.496 -3.615 -48.237 1.00 82.75 136 MET A C 1
ATOM 973 O O . MET A 1 136 ? 24.187 -3.881 -49.229 1.00 82.75 136 MET A O 1
ATOM 977 N N . LEU A 1 137 ? 22.686 -4.525 -47.688 1.00 84.81 137 LEU A N 1
ATOM 978 C CA . LEU A 1 137 ? 22.488 -5.869 -48.242 1.00 84.81 137 LEU A CA 1
ATOM 979 C C . LEU A 1 137 ? 21.841 -5.821 -49.635 1.00 84.81 137 LEU A C 1
ATOM 981 O O . LEU A 1 137 ? 22.277 -6.527 -50.545 1.00 84.81 137 LEU A O 1
ATOM 985 N N . SER A 1 138 ? 20.858 -4.947 -49.844 1.00 86.12 138 SER A N 1
ATOM 986 C CA . SER A 1 138 ? 20.228 -4.741 -51.154 1.00 86.12 138 SER A CA 1
ATOM 987 C C . SER A 1 138 ? 21.225 -4.226 -52.203 1.00 86.12 138 SER A C 1
ATOM 989 O O . SER A 1 138 ? 21.310 -4.768 -53.309 1.00 86.12 138 SER A O 1
ATOM 991 N N . VAL A 1 139 ? 22.051 -3.234 -51.848 1.00 84.19 139 VAL A N 1
ATOM 992 C CA . VAL A 1 139 ? 23.088 -2.692 -52.747 1.00 84.19 139 VAL A CA 1
ATOM 993 C C . VAL A 1 139 ? 24.107 -3.765 -53.138 1.00 84.19 139 VAL A C 1
ATOM 995 O O . VAL A 1 139 ? 24.447 -3.888 -54.313 1.00 84.19 139 VAL A O 1
ATOM 998 N N . THR A 1 140 ? 24.571 -4.576 -52.185 1.00 7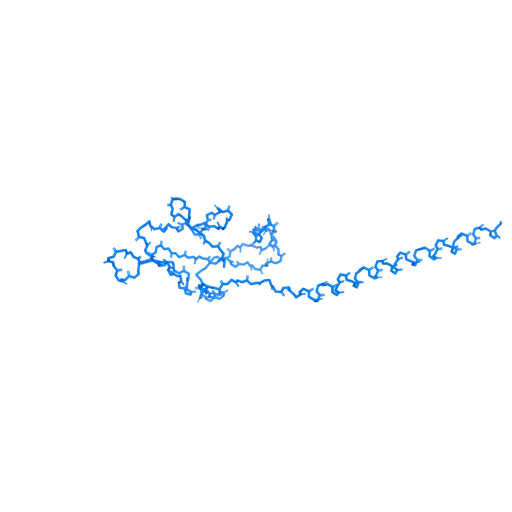7.88 140 THR A N 1
ATOM 999 C CA . THR A 1 140 ? 25.525 -5.665 -52.472 1.00 77.88 140 THR A CA 1
ATOM 1000 C C . THR A 1 140 ? 24.913 -6.791 -53.310 1.00 77.88 140 THR A C 1
ATOM 1002 O O . THR A 1 140 ? 25.603 -7.347 -54.165 1.00 77.88 140 THR A O 1
ATOM 1005 N N . SER A 1 141 ? 23.623 -7.092 -53.135 1.00 79.75 141 SER A N 1
ATOM 1006 C CA . SER A 1 141 ? 22.890 -8.047 -53.979 1.00 79.75 141 SER A CA 1
ATOM 1007 C C . SER A 1 141 ? 22.764 -7.579 -55.435 1.00 79.75 141 SER A C 1
ATOM 1009 O O . SER A 1 141 ? 22.875 -8.397 -56.343 1.00 79.75 141 SER A O 1
ATOM 1011 N N . ASN A 1 142 ? 22.552 -6.281 -55.671 1.00 75.31 142 ASN A N 1
ATOM 1012 C CA . ASN A 1 142 ? 22.381 -5.709 -57.016 1.00 75.31 142 ASN A CA 1
ATOM 1013 C C . ASN A 1 142 ? 2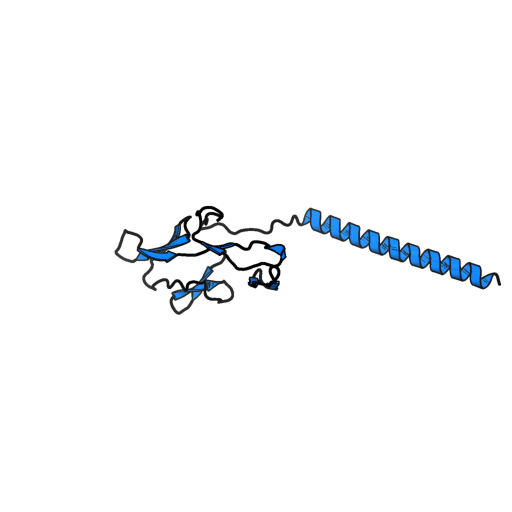3.697 -5.512 -57.792 1.00 75.31 142 ASN A C 1
ATOM 1015 O O . ASN A 1 142 ? 23.662 -5.206 -58.980 1.00 75.31 142 ASN A O 1
ATOM 1019 N N . LEU A 1 143 ? 24.851 -5.668 -57.136 1.00 69.44 143 LEU A N 1
ATOM 1020 C CA . LEU A 1 143 ? 26.180 -5.612 -57.762 1.00 69.44 143 LEU A CA 1
ATOM 1021 C C . LEU A 1 143 ? 26.659 -6.977 -58.301 1.00 69.44 143 LEU A C 1
ATOM 1023 O O . LEU A 1 143 ? 27.809 -7.087 -58.729 1.00 69.44 143 LEU A O 1
ATOM 1027 N N . ARG A 1 144 ? 25.809 -8.012 -58.257 1.00 47.94 144 ARG A N 1
ATOM 1028 C CA . ARG A 1 144 ? 26.075 -9.347 -58.815 1.00 47.94 144 ARG A CA 1
ATOM 1029 C C . ARG A 1 144 ? 25.548 -9.516 -60.232 1.00 47.94 144 ARG A C 1
ATOM 1031 O O . ARG A 1 144 ? 24.466 -8.970 -60.530 1.00 47.94 144 ARG A O 1
#

Radius of gyration: 26.46 Å; Cα contacts (8 Å, |Δi|>4): 200; chains: 1; bounding box: 50×33×86 Å

Foldseek 3Di:
DAWDADPQQWIAHPVRHGAPPIFGDDPQFPDWDAFQQQFIWTDGVPDPDTDGRDGHKDWDWPAPVQWDDPDPPDTHDDPRRDDTDIDTGPPVPHHTDDPPDDDDDPDDPVVVVVVVVVVVVVVVVVVVVVVVVVVVVVVVVVVD

Solvent-accessible surface area (backbone atoms only — not comparable to full-atom values): 8438 Å² total; per-residue (Å²): 106,69,70,44,70,45,99,85,24,34,39,16,36,83,87,64,50,70,42,69,90,62,39,55,51,63,92,60,47,77,45,80,48,53,44,44,49,25,38,35,27,31,29,38,80,95,45,91,67,67,43,76,61,41,60,44,62,42,72,46,52,86,30,70,89,33,41,42,75,76,52,98,91,39,72,38,85,33,92,65,9,46,74,71,48,71,43,50,24,57,38,96,96,42,65,65,46,63,73,97,52,72,86,71,80,93,73,56,68,71,61,52,51,52,51,51,52,48,54,49,49,51,50,55,49,52,52,50,50,50,52,54,49,52,52,53,51,50,55,60,60,71,74,107

Secondary structure (DSSP, 8-state):
--EEE-TTSBEEETTSPBPTTT-B--TTEEEEEE-TT-EEEEEETT--SPEEEEE--EEE-S-GGGPEEEETTEEE--TTT---EEE-TTSTTSPPP-TT--PPP---HHHHHHHHHHHHHHHHHHHHHHHHHHHHHHHHHHT-

pLDDT: mean 85.9, std 5.1, range [47.94, 92.25]

Nearest PDB structures (foldseek):
  8wki-assembly1_w  TM=9.492E-01  e=2.530E-11  Salmonella enterica subsp. enterica serovar Typhimurium str. LT2
  7nvg-assembly1_l2  TM=9.565E-01  e=3.719E-11  Salmonella enterica subsp. enterica serovar Typhimurium
  8wki-assembly1_t  TM=9.442E-01  e=3.929E-11  Salmonella enterica subsp. enterica serovar Typhimurium str. LT2
  6jf2-assembly2_B  TM=9.623E-01  e=3.214E-09  Salmonella enterica subsp. enterica serovar Typhimurium str. LT2
  6jf2-assembly1_A  TM=9.679E-01  e=4.006E-09  Salmonella enterica subsp. enterica serovar Typhimurium str. LT2

Mean predicted aligned error: 9.43 Å

Sequence (144 aa):
GNFSTSATGQLVTADGYTVQPGITIPSNAIDVSINAQGLVQVTLSGQTDPQTVGQLELAAFQNPAGLDPLGDNLFMESAASGTPTTGSPASDGFGSLLQGYLETSNVNAVSEITNLITAQRAYEMNAKMITATDEMLSVTSNLR